Protein AF-A0AAV4FS78-F1 (afdb_monomer)

Sequence (174 aa):
MNAQLSDQEVRGSSLVLASRRLVLDKGYLHTHISPPHSGVKRARLYRLTLHELQASQISCDLEKRGKSTPRRPSTVGVTAIRRRRKRVRRRKRRRRRKRRRRKKVVVVVVVVVVVVVLVRVVVVVVVVVIVVVAVRVVVVVIVVVVVVVVVVVVVVVVEVIVSNSLKRKNNNLQ

Secondary structure (DSSP, 8-state):
------SSSSSSSSSTTGGGSSSSSS------------TTSGGGTHHHHHHHHHHHHTGGGSSS----------TTHHHHHHHHHHHHHHHHHHHHHHHHHHHHHHHHHHHHHHHHHHHHHHHHHHHHHHHHHHHHHHHHHHHHHHHHHHHHHHHHHHHHHHHHHHHHHHHT--

pLDDT: mean 74.59, std 20.59, range [43.28, 98.38]

Mean predicted aligned error: 17.69 Å

Organism: NCBI:txid1093978

Radius of gyration: 45.25 Å; Cα contacts (8 Å, |Δi|>4): 0; chains: 1; bounding box: 95×51×133 Å

Solvent-accessible surface area (backbone atoms only — not comparable to full-atom values): 10953 Å² total; per-residue (Å²): 143,89,90,86,83,84,82,77,76,78,78,72,73,70,64,71,69,65,73,75,74,78,85,81,84,86,78,95,68,89,73,92,75,83,90,84,82,80,87,72,69,70,74,59,64,64,56,56,62,53,53,57,59,53,59,60,62,59,68,76,67,67,83,77,71,72,93,69,79,84,74,76,79,64,82,74,55,62,62,58,55,55,53,52,54,53,53,52,52,52,52,52,53,54,54,54,55,56,54,55,54,53,51,52,51,51,52,52,51,52,52,51,52,50,51,54,51,50,52,52,52,50,52,52,51,52,52,52,51,52,51,53,52,51,52,54,51,52,53,52,51,53,51,51,51,51,52,52,52,52,51,52,51,49,52,53,51,52,50,53,52,52,55,53,52,53,53,55,58,59,65,75,76,112

Structure (mmCIF, N/CA/C/O backbone):
data_AF-A0AAV4FS78-F1
#
_entry.id   AF-A0AAV4FS78-F1
#
loop_
_atom_site.group_PDB
_atom_site.id
_atom_site.type_symbol
_atom_site.label_atom_id
_atom_site.label_alt_id
_atom_site.label_comp_id
_atom_site.label_asym_id
_atom_site.label_entity_id
_atom_site.label_seq_id
_atom_site.pdbx_PDB_ins_code
_atom_site.Cartn_x
_atom_site.Cartn_y
_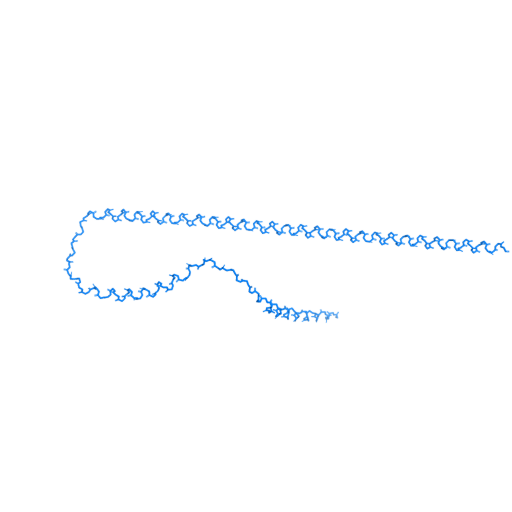atom_site.Cartn_z
_atom_site.occupancy
_atom_site.B_iso_or_equiv
_atom_site.auth_seq_id
_atom_site.auth_comp_id
_atom_site.auth_asym_id
_atom_site.auth_atom_id
_atom_site.pdbx_PDB_model_num
ATOM 1 N N . MET A 1 1 ? -28.156 23.975 -32.336 1.00 52.84 1 MET A N 1
ATOM 2 C CA . MET A 1 1 ? -27.508 22.693 -32.686 1.00 52.84 1 MET A CA 1
ATOM 3 C C . MET A 1 1 ? -26.461 22.368 -31.631 1.00 52.84 1 MET A C 1
ATOM 5 O O . MET A 1 1 ? -25.376 22.903 -31.746 1.00 52.84 1 MET A O 1
ATOM 9 N N . ASN A 1 2 ? -26.812 21.613 -30.581 1.00 50.06 2 ASN A N 1
ATOM 10 C CA . ASN A 1 2 ? -25.894 20.831 -29.726 1.00 50.06 2 ASN A CA 1
ATOM 11 C C . ASN A 1 2 ? -26.712 20.166 -28.607 1.00 50.06 2 ASN A C 1
ATOM 13 O O . ASN A 1 2 ? -26.801 20.668 -27.493 1.00 50.06 2 ASN A O 1
ATOM 17 N N . ALA A 1 3 ? -27.368 19.058 -28.945 1.00 52.50 3 ALA A N 1
ATOM 18 C CA . ALA A 1 3 ? -28.117 18.222 -28.011 1.00 52.50 3 ALA A CA 1
ATOM 19 C C . ALA A 1 3 ? -27.910 16.749 -28.396 1.00 52.50 3 ALA A C 1
ATOM 21 O O . ALA A 1 3 ? -28.820 16.121 -28.918 1.00 52.50 3 ALA A O 1
ATOM 22 N N . GLN A 1 4 ? -26.688 16.228 -28.233 1.00 55.91 4 GLN A N 1
ATOM 23 C CA . GLN A 1 4 ? -26.370 14.807 -28.453 1.00 55.91 4 GLN A CA 1
ATOM 24 C C . GLN A 1 4 ? -25.155 14.351 -27.628 1.00 55.91 4 GLN A C 1
ATOM 26 O O . GLN A 1 4 ? -24.099 14.086 -28.191 1.00 55.91 4 GLN A O 1
ATOM 31 N N . LEU A 1 5 ? -25.264 14.251 -26.298 1.00 55.44 5 LEU A N 1
ATOM 32 C CA . LEU A 1 5 ? -24.227 1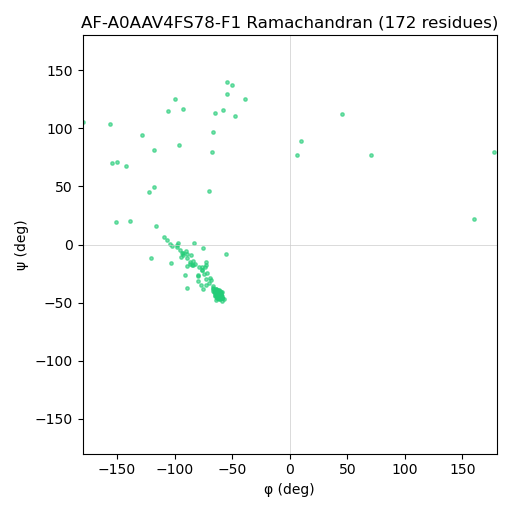3.560 -25.504 1.00 55.44 5 LEU A CA 1
ATOM 33 C C . LEU A 1 5 ? -24.732 12.902 -24.206 1.00 55.44 5 LEU A C 1
ATOM 35 O O . LEU A 1 5 ? -23.937 12.581 -23.330 1.00 55.44 5 LEU A O 1
ATOM 39 N N . SER A 1 6 ? -26.039 12.647 -24.088 1.00 57.25 6 SER A N 1
ATOM 40 C CA . SER A 1 6 ? -26.662 12.191 -22.832 1.00 57.25 6 SER A CA 1
ATOM 41 C C . SER A 1 6 ? -26.885 10.675 -22.706 1.00 57.25 6 SER A C 1
ATOM 43 O O . SER A 1 6 ? -27.395 10.243 -21.680 1.00 57.25 6 SER A O 1
ATOM 45 N N . ASP A 1 7 ? -26.530 9.856 -23.704 1.00 54.19 7 ASP A N 1
ATOM 46 C CA . ASP A 1 7 ? -27.016 8.461 -23.778 1.00 54.19 7 ASP A CA 1
ATOM 47 C C . ASP A 1 7 ? -25.974 7.359 -23.506 1.00 54.19 7 ASP A C 1
ATOM 49 O O . ASP A 1 7 ? -26.286 6.172 -23.620 1.00 54.19 7 ASP A O 1
ATOM 53 N N . GLN A 1 8 ? -24.744 7.691 -23.092 1.00 53.88 8 GLN A N 1
ATOM 54 C CA . GLN A 1 8 ? -23.725 6.661 -22.818 1.00 53.88 8 GLN A CA 1
ATOM 55 C C . GLN A 1 8 ? -23.630 6.185 -21.358 1.00 53.88 8 GLN A C 1
ATOM 57 O O . GLN A 1 8 ? -22.949 5.195 -21.092 1.00 53.88 8 GLN A O 1
ATOM 62 N N . GLU A 1 9 ? -24.338 6.801 -20.407 1.00 54.41 9 GLU A N 1
ATOM 63 C CA . GLU A 1 9 ? -24.130 6.515 -18.975 1.00 54.41 9 GLU A CA 1
ATOM 64 C C . GLU A 1 9 ? -24.997 5.368 -18.410 1.00 54.41 9 GLU A C 1
ATOM 66 O O . GLU A 1 9 ? -24.775 4.898 -17.296 1.00 54.41 9 GLU A O 1
ATOM 71 N N . VAL A 1 10 ? -25.959 4.836 -19.173 1.00 56.03 10 VAL A N 1
ATOM 72 C CA . VAL A 1 10 ? -26.963 3.897 -18.622 1.00 56.03 10 VAL A CA 1
ATOM 73 C C . VAL A 1 10 ? -26.577 2.412 -18.766 1.00 56.03 10 VAL A C 1
ATOM 75 O O . VAL A 1 10 ? -27.199 1.544 -18.155 1.00 56.03 10 VAL A O 1
ATOM 78 N N . ARG A 1 11 ? -25.509 2.065 -19.501 1.00 54.78 11 ARG A N 1
ATOM 79 C CA . ARG A 1 11 ? -25.117 0.650 -19.714 1.00 54.78 11 ARG A CA 1
ATOM 80 C C . ARG A 1 11 ? -24.054 0.098 -18.751 1.00 54.78 11 ARG A C 1
ATOM 82 O O . ARG A 1 11 ? -23.797 -1.102 -18.780 1.00 54.78 11 ARG A O 1
ATOM 89 N N . GLY A 1 12 ? -23.481 0.913 -17.8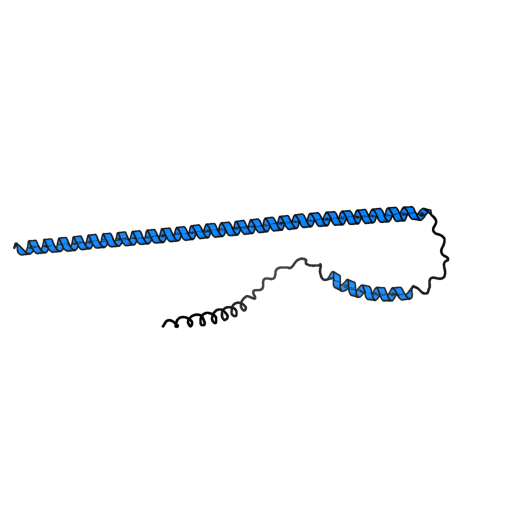61 1.00 51.44 12 GLY A N 1
ATOM 90 C CA . GLY A 1 12 ? -22.441 0.469 -16.913 1.00 51.44 12 GLY A CA 1
ATOM 91 C C . GLY A 1 12 ? -22.950 -0.170 -15.611 1.00 51.44 12 GLY A C 1
ATOM 92 O O . GLY A 1 12 ? -22.202 -0.867 -14.928 1.00 51.44 12 GLY A O 1
ATOM 93 N N . SER A 1 13 ? -24.224 0.028 -15.260 1.00 55.19 13 SER A N 1
ATOM 94 C CA . SER A 1 13 ? -24.732 -0.280 -13.910 1.00 55.19 13 SER A CA 1
ATOM 95 C C . SER A 1 13 ? -25.325 -1.687 -13.742 1.00 55.19 13 SER A C 1
ATOM 97 O O . SER A 1 13 ? -25.626 -2.090 -12.619 1.00 55.19 13 SER A O 1
ATOM 99 N N . SER A 1 14 ? -25.479 -2.471 -14.815 1.00 52.78 14 SER A N 1
ATOM 100 C CA . SER A 1 14 ? -26.078 -3.817 -14.743 1.00 52.78 14 SER A CA 1
ATOM 101 C C . SER A 1 14 ? -25.069 -4.940 -14.471 1.00 52.78 14 SER A C 1
ATOM 103 O O . SER A 1 14 ? -25.459 -6.004 -13.993 1.00 52.78 14 SER A O 1
ATOM 105 N N . LEU A 1 15 ? -23.767 -4.714 -14.688 1.00 52.88 15 LEU A N 1
ATOM 106 C CA . LEU A 1 15 ? -22.739 -5.751 -14.505 1.00 52.88 15 LEU A CA 1
ATOM 107 C C . LEU A 1 15 ? -22.200 -5.867 -13.069 1.00 52.88 15 LEU A C 1
ATOM 109 O O . LEU A 1 15 ? -21.620 -6.890 -12.714 1.00 52.88 15 LEU A O 1
ATOM 113 N N . VAL A 1 16 ? -22.440 -4.884 -12.196 1.00 54.22 16 VAL A N 1
ATOM 114 C CA . VAL A 1 16 ? -21.923 -4.919 -10.810 1.00 54.22 16 VAL A CA 1
ATOM 115 C C . VAL A 1 16 ? -22.808 -5.752 -9.867 1.00 54.22 16 VAL A C 1
ATOM 117 O O . VAL A 1 16 ? -22.351 -6.197 -8.812 1.00 54.22 16 VAL A O 1
ATOM 120 N N . LEU A 1 17 ? -24.056 -6.048 -10.249 1.00 52.84 17 LEU A N 1
ATOM 121 C CA . LEU A 1 17 ? -24.960 -6.872 -9.434 1.00 52.84 17 LEU A CA 1
ATOM 122 C C . LEU A 1 17 ? -24.822 -8.384 -9.680 1.00 52.84 17 LEU A C 1
ATOM 124 O O . LEU A 1 17 ? -25.219 -9.169 -8.818 1.00 52.84 17 LEU A O 1
ATOM 128 N N . ALA A 1 18 ? -24.200 -8.814 -10.783 1.00 53.19 18 ALA A N 1
ATOM 129 C CA . ALA A 1 18 ? -24.004 -10.239 -11.072 1.00 53.19 18 ALA A CA 1
ATOM 130 C C . ALA A 1 18 ? -22.822 -10.865 -10.299 1.00 53.19 18 ALA A C 1
ATOM 132 O O . ALA A 1 18 ? -22.857 -12.049 -9.967 1.00 53.19 18 ALA A O 1
ATOM 133 N N . SER A 1 19 ? -21.815 -10.077 -9.906 1.00 51.06 19 SER A N 1
ATOM 134 C CA . SER A 1 19 ? -20.600 -10.597 -9.249 1.00 51.06 19 SER A CA 1
ATOM 135 C C . SER A 1 19 ? -20.716 -10.825 -7.735 1.00 51.06 19 SER A C 1
ATOM 137 O O . SER A 1 19 ? -19.753 -11.256 -7.105 1.00 51.06 19 SER A O 1
ATOM 139 N N . ARG A 1 20 ? -21.879 -10.577 -7.114 1.00 52.47 20 ARG A N 1
ATOM 140 C CA . ARG A 1 20 ? -22.093 -10.825 -5.670 1.00 52.47 20 ARG A CA 1
ATOM 141 C C . ARG A 1 20 ? -22.762 -12.160 -5.332 1.00 52.47 20 ARG A C 1
ATOM 143 O O . ARG A 1 20 ? -22.964 -12.435 -4.153 1.00 52.47 20 ARG A O 1
ATOM 150 N N . ARG A 1 21 ? -23.084 -13.007 -6.318 1.00 50.25 21 ARG A N 1
ATOM 151 C CA . ARG A 1 21 ? -23.770 -14.294 -6.079 1.00 50.25 21 ARG A CA 1
ATOM 152 C C . ARG A 1 21 ? -22.902 -15.554 -6.159 1.00 50.25 21 ARG A C 1
ATOM 154 O O . ARG A 1 21 ? -23.430 -16.628 -5.912 1.00 50.25 21 ARG A O 1
ATOM 161 N N . LEU A 1 22 ? -21.596 -15.449 -6.420 1.00 51.34 22 LEU A N 1
ATOM 162 C CA . LEU A 1 22 ? -20.720 -16.626 -6.586 1.00 51.34 22 LEU A CA 1
ATOM 163 C C . LEU A 1 22 ? -19.603 -16.773 -5.537 1.00 51.34 22 LEU A C 1
ATOM 165 O O . LEU A 1 22 ? -18.686 -17.562 -5.730 1.00 51.34 22 LEU A O 1
ATOM 169 N N . VAL A 1 23 ? -19.680 -16.072 -4.400 1.00 53.44 23 VAL A N 1
ATOM 170 C CA . VAL A 1 23 ? -18.719 -16.242 -3.285 1.00 53.44 23 VAL A CA 1
ATOM 171 C C . VAL A 1 23 ? -19.441 -16.635 -1.996 1.00 53.44 23 VAL A C 1
ATOM 173 O O . VAL A 1 23 ? -19.214 -16.073 -0.929 1.00 53.44 23 VAL A O 1
ATOM 176 N N . LEU A 1 24 ? -20.374 -17.580 -2.098 1.00 53.59 24 LEU A N 1
ATOM 177 C CA . LEU A 1 24 ? -21.072 -18.127 -0.932 1.00 53.59 24 LEU A CA 1
ATOM 178 C C . LEU A 1 24 ? -21.256 -19.642 -0.995 1.00 53.59 24 LEU A C 1
ATOM 180 O O . LEU A 1 24 ? -22.094 -20.176 -0.281 1.00 53.59 24 LEU A O 1
ATOM 184 N N . ASP A 1 25 ? -20.454 -20.335 -1.807 1.00 51.06 25 ASP A N 1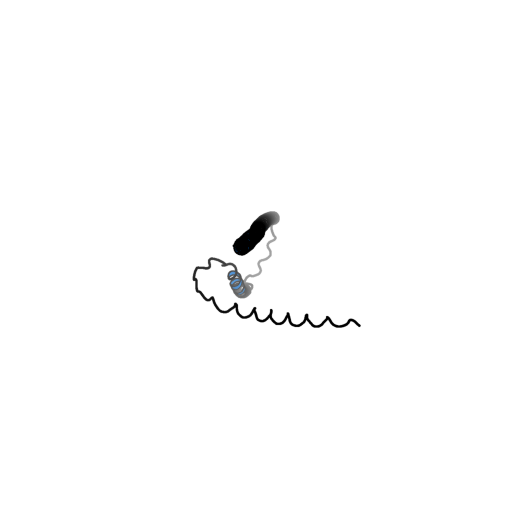
ATOM 185 C CA . ASP A 1 25 ? -20.550 -21.789 -1.894 1.00 51.06 25 ASP A CA 1
ATOM 186 C C . ASP A 1 25 ? -19.199 -22.433 -2.224 1.00 51.06 25 ASP A C 1
ATOM 188 O O . ASP A 1 25 ? -18.929 -22.846 -3.348 1.00 51.06 25 ASP A O 1
ATOM 192 N N . LYS A 1 26 ? -18.284 -22.410 -1.248 1.00 5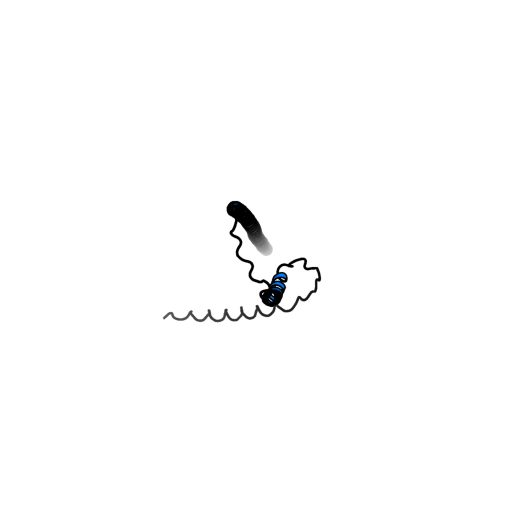2.25 26 LYS A N 1
ATOM 193 C CA . LYS A 1 26 ? -17.159 -23.354 -1.105 1.00 52.25 26 LYS A CA 1
ATOM 194 C C . LYS A 1 26 ? -16.358 -22.983 0.133 1.00 52.25 26 LYS A C 1
ATOM 196 O O . LYS A 1 26 ? -15.621 -22.003 0.141 1.00 52.25 26 LYS A O 1
ATOM 201 N N . GLY A 1 27 ? -16.509 -23.774 1.188 1.00 49.81 27 GLY A N 1
ATOM 202 C CA . GLY A 1 27 ? -15.677 -23.606 2.375 1.00 49.81 27 GLY A CA 1
ATOM 203 C C . GLY A 1 27 ? -16.203 -24.214 3.665 1.00 49.81 27 GLY A C 1
ATOM 204 O O . GLY A 1 27 ? -15.774 -23.789 4.731 1.00 49.81 27 GLY A O 1
ATOM 205 N N . TYR A 1 28 ? -17.096 -25.205 3.600 1.00 53.62 28 TYR A N 1
ATOM 206 C CA . TYR A 1 28 ? -17.284 -26.159 4.693 1.00 53.62 28 TYR A CA 1
ATOM 207 C C . TYR A 1 28 ? -16.013 -27.018 4.816 1.00 53.62 28 TYR A C 1
ATOM 209 O O . TYR A 1 28 ? -15.947 -28.142 4.335 1.00 53.62 28 TYR A O 1
ATOM 217 N N . LEU A 1 29 ? -14.981 -26.470 5.457 1.00 49.56 29 LEU A N 1
ATOM 218 C CA . LEU A 1 29 ? -13.891 -27.244 6.044 1.00 49.56 29 LEU A CA 1
ATOM 219 C C . LEU A 1 29 ? -13.883 -26.990 7.547 1.00 49.56 29 LEU A C 1
ATOM 221 O O . LEU A 1 29 ? -13.191 -26.135 8.092 1.00 49.56 29 LEU A O 1
ATOM 225 N N . HIS A 1 30 ? -14.777 -27.736 8.186 1.00 52.12 30 HIS A N 1
ATOM 226 C CA . HIS A 1 30 ? -14.508 -28.557 9.358 1.00 52.12 30 HIS A CA 1
ATOM 227 C C . HIS A 1 30 ? -13.122 -28.343 10.001 1.00 52.12 30 HIS A C 1
ATOM 229 O O . HIS A 1 30 ? -12.163 -29.053 9.718 1.00 52.12 30 HIS A O 1
ATOM 235 N N . THR A 1 31 ? -13.040 -27.404 10.941 1.00 52.03 31 THR A N 1
ATOM 236 C CA . THR A 1 31 ? -12.075 -27.475 12.042 1.00 52.03 31 THR A CA 1
ATOM 237 C C . THR A 1 31 ? -12.831 -27.292 13.350 1.00 52.03 31 THR A C 1
ATOM 239 O O . THR A 1 31 ? -13.136 -26.199 13.819 1.00 52.03 31 THR A O 1
ATOM 242 N N . HIS A 1 32 ? -13.187 -28.444 13.912 1.00 54.78 32 HIS A N 1
ATOM 243 C CA . HIS A 1 32 ? -13.376 -28.657 15.336 1.00 54.78 32 HIS A CA 1
ATOM 244 C C . HIS A 1 32 ? -12.181 -28.059 16.091 1.00 54.78 32 HIS A C 1
ATOM 246 O O . HIS A 1 32 ? -11.105 -28.627 15.995 1.00 54.78 32 HIS A O 1
ATOM 252 N N . ILE A 1 33 ? -12.366 -26.964 16.836 1.00 50.41 33 ILE A N 1
ATOM 253 C CA . ILE A 1 33 ? -11.701 -26.676 18.122 1.00 50.41 33 ILE A CA 1
ATOM 254 C C . ILE A 1 33 ? -12.603 -25.692 18.900 1.00 50.41 33 ILE A C 1
ATOM 256 O O . ILE A 1 33 ? -12.678 -24.502 18.613 1.00 50.41 33 ILE A O 1
ATOM 260 N N . SER A 1 34 ? -13.308 -26.250 19.885 1.00 43.28 34 SER A N 1
ATOM 261 C CA . SER A 1 34 ? -13.642 -25.685 21.203 1.00 43.28 34 SER A CA 1
ATOM 262 C C . SER A 1 34 ? -14.150 -24.235 21.329 1.00 43.28 34 SER A C 1
ATOM 264 O O . SER A 1 34 ? -13.363 -23.290 21.287 1.00 43.28 34 SER A O 1
ATOM 266 N N . PRO A 1 35 ? -15.425 -24.034 21.719 1.00 54.38 35 PRO A N 1
ATOM 267 C CA . PRO A 1 35 ? -15.872 -22.797 22.346 1.00 54.38 35 PRO A CA 1
ATOM 268 C C . PRO A 1 35 ? -15.795 -22.900 23.882 1.00 54.38 35 PRO A C 1
ATOM 270 O O . PRO A 1 35 ? -16.564 -23.660 24.473 1.00 54.38 35 PRO A O 1
ATOM 273 N N . PRO A 1 36 ? -14.976 -22.096 24.586 1.00 50.50 36 PRO A N 1
ATOM 274 C CA . PRO A 1 36 ? -15.157 -21.921 26.013 1.00 50.50 36 PRO A CA 1
ATOM 275 C C . PRO A 1 36 ? -15.905 -20.613 26.314 1.00 50.50 36 PRO A C 1
ATOM 277 O O . PRO A 1 36 ? -15.501 -19.507 25.966 1.00 50.50 36 PRO A O 1
ATOM 280 N N . HIS A 1 37 ? -17.002 -20.779 27.051 1.00 50.19 37 HIS A N 1
ATOM 281 C CA . HIS A 1 37 ? -17.558 -19.809 27.997 1.00 50.19 37 HIS A CA 1
ATOM 282 C C . HIS A 1 37 ? -18.216 -18.528 27.455 1.00 50.19 37 HIS A C 1
ATOM 284 O O . HIS A 1 37 ? -17.763 -17.410 27.684 1.00 50.19 37 HIS A O 1
ATOM 290 N N . SER A 1 38 ? -19.449 -18.667 26.960 1.00 47.94 38 SER A N 1
ATOM 291 C CA . SER A 1 38 ? -20.462 -17.601 27.073 1.00 47.94 38 SER A CA 1
ATOM 292 C C . SER A 1 38 ? -21.683 -18.056 27.890 1.00 47.94 38 SER A C 1
ATOM 294 O O . SER A 1 38 ? -22.845 -17.865 27.534 1.00 47.94 38 SER A O 1
ATOM 296 N N . GLY A 1 39 ? -21.411 -18.630 29.067 1.00 53.31 39 GLY A N 1
ATOM 297 C CA . GLY A 1 39 ? -22.396 -19.058 30.070 1.00 53.31 39 GLY A CA 1
ATOM 298 C C . GLY A 1 39 ? -23.116 -17.916 30.800 1.00 53.31 39 GLY A C 1
ATOM 299 O O . GLY A 1 39 ? -23.231 -17.942 32.019 1.00 53.31 39 GLY A O 1
ATOM 300 N N . VAL A 1 40 ? -23.593 -16.888 30.090 1.00 54.28 40 VAL A N 1
ATOM 301 C CA . VAL A 1 40 ? -24.271 -15.733 30.722 1.00 54.28 40 VAL A CA 1
ATOM 302 C C . VAL A 1 40 ? -25.707 -15.534 30.229 1.00 54.28 40 VAL A C 1
ATOM 304 O O . VAL A 1 40 ? -26.474 -14.810 30.861 1.00 54.28 40 VAL A O 1
ATOM 307 N N . LYS A 1 41 ? -26.136 -16.207 29.153 1.00 50.28 41 LYS A N 1
ATOM 308 C CA . LYS A 1 41 ? -27.483 -15.983 28.592 1.00 50.28 41 LYS A CA 1
ATOM 309 C C . LYS A 1 41 ? -28.525 -17.061 28.919 1.00 50.28 41 LYS A C 1
ATOM 311 O O . LYS A 1 41 ? -29.709 -16.757 28.849 1.00 50.28 41 LYS A O 1
ATOM 316 N N . ARG A 1 42 ? -28.134 -18.254 29.391 1.00 49.69 42 ARG A N 1
ATOM 317 C CA . ARG A 1 42 ? -29.098 -19.308 29.790 1.00 49.69 42 ARG A CA 1
ATOM 318 C C . ARG A 1 42 ? -29.642 -19.181 31.223 1.00 49.69 42 ARG A C 1
ATOM 320 O O . ARG A 1 42 ? -30.719 -19.686 31.507 1.00 49.69 42 ARG A O 1
ATOM 327 N N . ALA A 1 43 ? -28.999 -18.408 32.101 1.00 52.84 43 ALA A N 1
ATOM 328 C CA . ALA A 1 43 ? -29.474 -18.197 33.478 1.00 52.84 43 ALA A CA 1
ATOM 329 C C . ALA A 1 43 ? -30.684 -17.242 33.612 1.00 52.84 43 ALA A C 1
ATOM 331 O O . ALA A 1 43 ? -31.178 -17.033 34.719 1.00 52.84 43 ALA A O 1
ATOM 332 N N . ARG A 1 44 ? -31.169 -16.631 32.520 1.00 52.59 44 ARG A N 1
ATOM 333 C CA . ARG A 1 44 ? -32.381 -15.790 32.565 1.00 52.59 44 ARG A CA 1
ATOM 334 C C . ARG A 1 44 ? -33.672 -16.549 32.286 1.00 52.59 44 ARG A C 1
ATOM 336 O O . ARG A 1 44 ? -34.699 -16.123 32.799 1.00 52.59 44 ARG A O 1
ATOM 343 N N . LEU A 1 45 ? -33.623 -17.657 31.549 1.00 51.81 45 LEU A N 1
ATOM 344 C CA . LEU A 1 45 ? -34.839 -18.392 31.189 1.00 51.81 45 LEU A CA 1
ATOM 345 C C . LEU A 1 45 ? -35.350 -19.289 32.326 1.00 51.81 45 LEU A C 1
ATOM 347 O O . LEU A 1 45 ? -36.551 -19.344 32.538 1.00 51.81 45 LEU A O 1
ATOM 351 N N . TYR A 1 46 ? -34.473 -19.835 33.174 1.00 50.59 46 TYR A N 1
ATOM 352 C CA . TYR A 1 46 ? -34.903 -20.554 34.389 1.00 50.59 46 TYR A CA 1
ATOM 353 C C . TYR A 1 46 ? -35.433 -19.642 35.507 1.00 50.59 46 TYR A C 1
ATOM 355 O O . TYR A 1 46 ? -36.052 -20.106 36.460 1.00 50.59 46 TYR A O 1
ATOM 363 N N . ARG A 1 47 ? -35.188 -18.326 35.427 1.00 51.34 47 ARG A N 1
ATOM 364 C CA . ARG A 1 47 ? -35.620 -17.381 36.467 1.00 51.34 47 ARG A CA 1
ATOM 365 C C . ARG A 1 47 ? -37.064 -16.910 36.296 1.00 51.34 47 ARG A C 1
ATOM 367 O O . ARG A 1 47 ? -37.597 -16.306 37.220 1.00 51.34 47 ARG A O 1
ATOM 374 N N . LEU A 1 48 ? -37.662 -17.153 35.131 1.00 53.12 48 LEU A N 1
ATOM 375 C CA . LEU A 1 48 ? -39.061 -16.823 34.869 1.00 53.12 48 LEU A CA 1
ATOM 376 C C . LEU A 1 48 ? -39.982 -17.986 35.264 1.00 53.12 48 LEU A C 1
ATOM 378 O O . LEU A 1 48 ? -40.993 -17.742 35.907 1.00 53.12 48 LEU A O 1
ATOM 382 N N . THR A 1 49 ? -39.573 -19.239 35.044 1.00 55.47 49 THR A N 1
ATOM 383 C CA . THR A 1 49 ? -40.367 -20.425 35.420 1.00 55.47 49 THR A CA 1
ATOM 384 C C . THR A 1 49 ? -40.404 -20.706 36.928 1.00 55.47 49 THR A C 1
ATOM 386 O O . THR A 1 49 ? -41.412 -21.182 37.438 1.00 55.47 49 THR A O 1
ATOM 389 N N . LEU A 1 50 ? -39.366 -20.341 37.691 1.00 53.22 50 LEU A N 1
ATOM 390 C CA . LEU A 1 50 ? -39.397 -20.458 39.161 1.00 53.22 50 LEU A CA 1
ATOM 391 C C . LEU A 1 50 ? -40.239 -19.373 39.854 1.00 53.22 50 LEU A C 1
ATOM 393 O O . LEU A 1 50 ? -40.669 -19.567 40.990 1.00 53.22 50 LEU A O 1
ATOM 397 N N . HIS A 1 51 ? -40.470 -18.232 39.197 1.00 49.25 51 HIS A N 1
ATOM 398 C CA . HIS A 1 51 ? -41.224 -17.130 39.798 1.00 49.25 51 HIS A CA 1
ATOM 399 C C . HIS A 1 51 ? -42.741 -17.356 39.747 1.00 49.25 51 HIS A C 1
ATOM 401 O O . HIS A 1 51 ? -43.435 -16.876 40.640 1.00 49.25 51 HIS A O 1
ATOM 407 N N . GLU A 1 52 ? -43.246 -18.118 38.771 1.00 54.62 52 GLU A N 1
ATOM 408 C CA . GLU A 1 52 ? -44.659 -18.522 38.744 1.00 54.62 52 GLU A CA 1
ATOM 409 C C . GLU A 1 52 ? -44.968 -19.636 39.750 1.00 54.62 52 GLU A C 1
ATOM 411 O O . GLU A 1 52 ? -45.977 -19.564 40.449 1.00 54.62 52 GLU A O 1
ATOM 416 N N . LEU A 1 53 ? -44.062 -20.602 39.942 1.00 52.53 53 LEU A N 1
ATOM 417 C CA . LEU A 1 53 ? -44.268 -21.659 40.941 1.00 52.53 53 LEU A CA 1
ATOM 418 C C . LEU A 1 53 ? -44.174 -21.138 42.388 1.00 52.53 53 LEU A C 1
ATOM 420 O O . LEU A 1 53 ? -44.924 -21.590 43.252 1.00 52.53 53 LEU A O 1
ATOM 424 N N . GLN A 1 54 ? -43.328 -20.137 42.668 1.00 53.78 54 GLN A N 1
ATOM 425 C CA . GLN A 1 54 ? -43.299 -19.497 43.993 1.00 53.78 54 GLN A CA 1
ATOM 426 C C . GLN A 1 54 ? -44.481 -18.553 44.251 1.00 53.78 54 GLN A C 1
ATOM 428 O O . GLN A 1 54 ? -44.837 -18.357 45.411 1.00 53.78 54 GLN A O 1
ATOM 433 N N . ALA A 1 55 ? -45.114 -17.986 43.220 1.00 54.34 55 ALA A N 1
ATOM 434 C CA . ALA A 1 55 ? -46.323 -17.182 43.406 1.00 54.34 55 ALA A CA 1
ATOM 435 C C . ALA A 1 55 ? -47.526 -18.045 43.833 1.00 54.34 55 ALA A C 1
ATOM 437 O O . ALA A 1 55 ? -48.384 -17.572 44.576 1.00 54.34 55 ALA A O 1
ATOM 438 N N . SER A 1 56 ? -47.548 -19.322 43.436 1.00 53.75 56 SER A N 1
ATOM 439 C CA . SER A 1 56 ? -48.616 -20.257 43.802 1.00 53.75 56 SER A CA 1
ATOM 440 C C . SER A 1 56 ? -48.501 -20.778 45.247 1.00 53.75 56 SER A C 1
ATOM 442 O O . SER A 1 56 ? -49.512 -20.882 45.933 1.00 53.75 56 SER A O 1
ATOM 444 N N . GLN A 1 57 ? -47.291 -20.993 45.784 1.00 53.34 57 GLN A N 1
ATOM 445 C CA . GLN A 1 57 ? -47.129 -21.460 47.176 1.00 53.34 57 GLN A CA 1
ATOM 446 C C . GLN A 1 57 ? -47.351 -20.380 48.250 1.00 53.34 57 GLN A C 1
ATOM 448 O O . GLN A 1 57 ? -47.615 -20.717 49.401 1.00 53.34 57 GLN A O 1
ATOM 453 N N . ILE A 1 58 ? -47.276 -19.089 47.910 1.00 53.22 58 ILE A N 1
ATOM 454 C CA . ILE A 1 58 ? -47.443 -18.006 48.898 1.00 53.22 58 ILE A CA 1
ATOM 455 C C . ILE A 1 58 ? -48.926 -17.756 49.238 1.00 53.22 58 ILE A C 1
ATOM 457 O O . ILE A 1 58 ? -49.217 -17.225 50.309 1.00 53.22 58 ILE A O 1
ATOM 461 N N . SER A 1 59 ? -49.871 -18.188 48.394 1.00 53.97 59 SER A N 1
ATOM 462 C CA . SER A 1 59 ? -51.305 -18.039 48.698 1.00 53.97 59 SER A CA 1
ATOM 463 C C . SER A 1 59 ? -51.825 -19.042 49.733 1.00 53.97 59 SER A C 1
ATOM 465 O O . SER A 1 59 ? -52.802 -18.740 50.407 1.00 53.97 59 SER A O 1
ATOM 467 N N . CYS A 1 60 ? -51.167 -20.188 49.935 1.00 50.69 60 CYS A N 1
ATOM 468 C CA . CYS A 1 60 ? -51.672 -21.222 50.850 1.00 50.69 60 CYS A CA 1
ATOM 469 C C . CYS A 1 60 ? -51.261 -21.028 52.322 1.00 50.69 60 CYS A C 1
ATOM 471 O O . CYS A 1 60 ? -51.779 -21.724 53.190 1.00 50.69 60 CYS A O 1
ATOM 473 N N . ASP A 1 61 ? -50.359 -20.090 52.626 1.00 48.25 61 ASP A N 1
ATOM 474 C CA . ASP A 1 61 ? -49.815 -19.903 53.986 1.00 48.25 61 ASP A CA 1
ATOM 475 C C . ASP A 1 61 ? -50.351 -18.642 54.700 1.00 48.25 61 ASP A C 1
ATOM 477 O O . ASP A 1 61 ? -49.950 -18.314 55.820 1.00 48.25 61 ASP A O 1
ATOM 481 N N . LEU A 1 62 ? -51.283 -17.919 54.065 1.00 53.44 62 LEU A N 1
ATOM 482 C CA . LEU A 1 62 ? -51.881 -16.692 54.608 1.00 53.44 62 LEU A CA 1
ATOM 483 C C . LEU A 1 62 ? -53.127 -16.929 55.474 1.00 53.44 62 LEU A C 1
ATOM 485 O O . LEU A 1 62 ? -53.525 -16.020 56.199 1.00 53.44 62 LEU A O 1
ATOM 489 N N . GLU A 1 63 ? -53.699 -18.136 55.485 1.00 56.25 63 GLU A N 1
ATOM 490 C CA . GLU A 1 63 ? -54.961 -18.397 56.196 1.00 56.25 63 GLU A CA 1
ATOM 491 C C . GLU A 1 63 ? -54.785 -18.945 57.627 1.00 56.25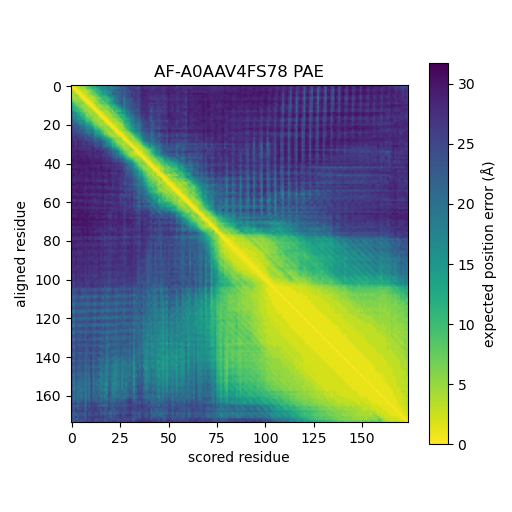 63 GLU A C 1
ATOM 493 O O . GLU A 1 63 ? -55.726 -18.946 58.415 1.00 56.25 63 GLU A O 1
ATOM 498 N N . LYS A 1 64 ? -53.567 -19.342 58.033 1.00 52.28 64 LYS A N 1
ATOM 499 C CA . LYS A 1 64 ? -53.310 -19.912 59.377 1.00 52.28 64 LYS A CA 1
ATOM 500 C C . LYS A 1 64 ? -52.673 -18.970 60.401 1.00 52.28 64 LYS A C 1
ATOM 502 O O . LYS A 1 64 ? -52.483 -19.365 61.551 1.00 52.28 64 LYS A O 1
ATOM 507 N N . ARG A 1 65 ? -52.360 -17.716 60.060 1.00 48.28 65 ARG A N 1
ATOM 508 C CA . ARG A 1 65 ? -51.793 -16.763 61.034 1.00 48.28 65 ARG A CA 1
ATOM 509 C C . ARG A 1 65 ? -52.863 -15.868 61.637 1.00 48.28 65 ARG A C 1
ATOM 511 O O . ARG A 1 65 ? -53.092 -14.739 61.217 1.00 48.28 65 ARG A O 1
ATOM 518 N N . GLY A 1 66 ? -53.472 -16.407 62.688 1.00 49.91 66 GLY A N 1
ATOM 519 C CA . GLY A 1 66 ? -54.356 -15.692 63.587 1.00 49.91 66 GLY A CA 1
ATOM 520 C C . GLY A 1 66 ? -53.759 -14.383 64.111 1.00 49.91 66 GLY A C 1
ATOM 521 O O . GLY A 1 66 ? -52.587 -14.296 64.488 1.00 49.91 66 GLY A O 1
ATOM 522 N N . LYS A 1 67 ? -54.633 -13.371 64.116 1.00 57.09 67 LYS A N 1
ATOM 523 C CA . LYS A 1 67 ? -54.821 -12.324 65.133 1.00 57.09 67 LYS A CA 1
ATOM 524 C C . LYS A 1 67 ? -53.770 -12.340 66.254 1.00 57.09 67 LYS A C 1
ATOM 526 O O . LYS A 1 67 ? -54.037 -12.763 67.372 1.00 57.09 67 LYS A O 1
ATOM 531 N N . SER A 1 68 ? -52.579 -11.831 65.962 1.00 50.09 68 SER A N 1
ATOM 532 C CA . SER A 1 68 ? -51.633 -11.387 66.985 1.00 50.09 68 SER A CA 1
ATOM 533 C C . SER A 1 68 ? -51.651 -9.868 66.972 1.00 50.09 68 SER A C 1
ATOM 535 O O . SER A 1 68 ? -51.352 -9.217 65.972 1.00 50.09 68 SER A O 1
ATOM 537 N N . THR A 1 69 ? -52.118 -9.313 68.081 1.00 57.50 69 THR A N 1
ATOM 538 C CA . THR A 1 69 ? -52.259 -7.882 68.308 1.00 57.50 69 THR A CA 1
ATOM 539 C C . THR A 1 69 ? -50.925 -7.164 68.064 1.00 57.50 69 THR A C 1
ATOM 541 O O . THR A 1 69 ? -49.862 -7.683 68.426 1.00 57.50 69 THR A O 1
ATOM 544 N N . PRO A 1 70 ? -50.935 -5.972 67.441 1.00 54.97 70 PRO A N 1
ATOM 545 C CA . PRO A 1 70 ? -49.721 -5.218 67.175 1.00 54.97 70 PRO A CA 1
ATOM 546 C C . PRO A 1 70 ? -49.118 -4.753 68.503 1.00 54.97 70 PRO A C 1
ATOM 548 O O . PRO A 1 70 ? -49.508 -3.733 69.072 1.00 54.97 70 PRO A O 1
ATOM 551 N N . ARG A 1 71 ? -48.141 -5.509 69.015 1.00 50.25 71 ARG A N 1
ATOM 552 C CA . ARG A 1 71 ? -47.275 -5.044 70.098 1.00 50.25 71 ARG A CA 1
ATOM 553 C C . ARG A 1 71 ? -46.581 -3.768 69.625 1.00 50.25 71 ARG A C 1
ATOM 555 O O . ARG A 1 71 ? -45.816 -3.788 68.660 1.00 50.25 71 ARG A O 1
ATOM 562 N N . ARG A 1 72 ? -46.889 -2.663 70.311 1.00 51.84 72 ARG A N 1
ATOM 563 C CA . ARG A 1 72 ? -46.270 -1.341 70.157 1.00 51.84 72 ARG A CA 1
ATOM 564 C C . ARG A 1 72 ? -44.757 -1.479 69.921 1.00 51.84 72 ARG A C 1
ATOM 566 O O . ARG A 1 72 ? -44.083 -2.108 70.740 1.00 51.84 72 ARG A O 1
ATOM 573 N N . PRO A 1 73 ? -44.207 -0.896 68.841 1.00 56.41 73 PRO A N 1
ATOM 574 C CA . PRO A 1 73 ? -42.774 -0.900 68.611 1.00 56.41 73 PRO A CA 1
ATOM 575 C C . PRO A 1 73 ? -42.108 -0.092 69.720 1.00 56.41 73 PRO A C 1
ATOM 577 O O . PRO A 1 73 ? -42.289 1.120 69.825 1.00 56.41 73 PRO A O 1
ATOM 580 N N . SER A 1 74 ? -41.334 -0.775 70.557 1.00 55.38 74 SER A N 1
ATOM 581 C CA . SER A 1 74 ? -40.439 -0.126 71.498 1.00 55.38 74 SER A CA 1
ATOM 582 C C . SER A 1 74 ? -39.519 0.827 70.729 1.00 55.38 74 SER A C 1
ATOM 584 O O . SER A 1 74 ? -38.895 0.483 69.717 1.00 55.38 74 SER A O 1
ATOM 586 N N . THR A 1 75 ? -39.449 2.062 71.214 1.00 59.88 75 THR A N 1
ATOM 587 C CA . THR A 1 75 ? -38.769 3.237 70.642 1.00 59.88 75 THR A CA 1
ATOM 588 C C . THR A 1 75 ? -37.271 3.017 70.358 1.00 59.88 75 THR A C 1
ATOM 590 O O . THR A 1 75 ? -36.628 3.809 69.671 1.00 59.88 75 THR A O 1
ATOM 593 N N . VAL A 1 76 ? -36.715 1.888 70.802 1.00 60.25 76 VAL A N 1
ATOM 594 C CA . VAL A 1 76 ? -35.324 1.458 70.616 1.00 60.25 76 VAL A CA 1
ATOM 595 C C . VAL A 1 76 ? -35.017 1.040 69.159 1.00 60.25 76 VAL A C 1
ATOM 597 O O . VAL A 1 76 ? -33.883 1.181 68.695 1.00 60.25 76 VAL A O 1
ATOM 600 N N . GLY A 1 77 ? -36.013 0.614 68.366 1.00 57.06 77 GLY A N 1
ATOM 601 C CA . GLY A 1 77 ? -35.806 0.104 66.995 1.00 57.06 77 GLY A CA 1
ATOM 602 C C . GLY A 1 77 ? -35.462 1.151 65.917 1.00 57.06 77 GLY A C 1
ATOM 603 O O . GLY A 1 77 ? -34.898 0.817 64.866 1.00 57.06 77 GLY A O 1
ATOM 604 N N . VAL A 1 78 ? -35.745 2.435 66.156 1.00 61.72 78 VAL A N 1
ATOM 605 C CA . VAL A 1 78 ? -35.613 3.503 65.141 1.00 61.72 78 VAL A CA 1
ATOM 606 C C . VAL A 1 78 ? -34.142 3.765 64.772 1.00 61.72 78 VAL A C 1
ATOM 608 O O . VAL A 1 78 ? -33.800 4.064 63.618 1.00 61.72 78 VAL A O 1
ATOM 611 N N . THR A 1 79 ? -33.224 3.564 65.720 1.00 70.06 79 THR A N 1
ATOM 612 C CA . THR A 1 79 ? -31.780 3.763 65.509 1.00 70.06 79 THR A CA 1
ATOM 613 C C . THR A 1 79 ? -31.155 2.659 64.642 1.00 70.06 79 THR A C 1
ATOM 615 O O . THR A 1 79 ? -30.298 2.939 63.789 1.00 70.06 79 THR A O 1
ATOM 618 N N . ALA A 1 80 ? -31.632 1.415 64.766 1.00 72.62 80 ALA A N 1
ATOM 619 C CA . ALA A 1 80 ? -31.169 0.273 63.978 1.00 72.62 80 ALA A CA 1
ATOM 620 C C . ALA A 1 80 ? -31.536 0.414 62.488 1.00 72.62 80 ALA A C 1
ATOM 622 O O . ALA A 1 80 ? -30.704 0.172 61.601 1.00 72.62 80 ALA A O 1
ATOM 623 N N . ILE A 1 81 ? -32.742 0.912 62.191 1.00 73.25 81 ILE A N 1
ATOM 624 C CA . ILE A 1 81 ? -33.216 1.149 60.817 1.00 73.25 81 ILE A CA 1
ATOM 625 C C . ILE A 1 81 ? -32.369 2.235 60.127 1.00 73.25 81 ILE A C 1
ATOM 627 O O . ILE A 1 81 ? -31.948 2.075 58.971 1.00 73.25 81 ILE A O 1
ATOM 631 N N . ARG A 1 82 ? -32.014 3.311 60.847 1.00 74.19 82 ARG A N 1
ATOM 632 C CA . ARG A 1 82 ? -31.157 4.394 60.325 1.00 74.19 82 ARG A CA 1
ATOM 633 C C . ARG A 1 82 ? -29.735 3.902 60.011 1.00 74.19 82 ARG A C 1
ATOM 635 O O . ARG A 1 82 ? -29.177 4.254 58.962 1.00 74.19 82 ARG A O 1
ATOM 642 N N . ARG A 1 83 ? -29.161 3.021 60.847 1.00 75.00 83 ARG A N 1
ATOM 643 C CA . ARG A 1 83 ? -27.858 2.364 60.590 1.00 75.00 83 ARG A CA 1
ATOM 644 C C . ARG A 1 83 ? -27.908 1.444 59.360 1.00 75.00 83 ARG A C 1
ATOM 646 O O . ARG A 1 83 ? -26.988 1.483 58.532 1.00 75.00 83 ARG A O 1
ATOM 653 N N . ARG A 1 84 ? -28.996 0.687 59.167 1.00 77.06 84 ARG A N 1
ATOM 654 C CA . ARG A 1 84 ? -29.186 -0.193 57.996 1.00 77.06 84 ARG A CA 1
ATOM 655 C C . ARG A 1 84 ? -29.266 0.609 56.687 1.00 77.06 84 ARG A C 1
ATOM 657 O O . ARG A 1 84 ? -28.543 0.292 55.737 1.00 77.06 84 ARG A O 1
ATOM 664 N N . ARG A 1 85 ? -30.013 1.724 56.653 1.00 78.75 85 ARG A N 1
ATOM 665 C CA . ARG A 1 85 ? -30.062 2.649 55.492 1.00 78.75 85 ARG A CA 1
ATOM 666 C C . ARG A 1 85 ? -28.685 3.237 55.139 1.00 78.75 85 ARG A C 1
ATOM 668 O O . ARG A 1 85 ? -28.329 3.294 53.955 1.00 78.75 85 ARG A O 1
ATOM 675 N N . LYS A 1 86 ? -27.864 3.617 56.132 1.00 80.69 86 LYS A N 1
ATOM 676 C CA . LYS A 1 86 ? -26.484 4.109 55.901 1.00 80.69 86 LYS A CA 1
ATOM 677 C C . LYS A 1 86 ? -25.589 3.043 55.245 1.00 80.69 86 LYS A C 1
ATOM 679 O O . LYS A 1 86 ? -24.863 3.367 54.298 1.00 80.69 86 LYS A O 1
ATOM 684 N N . ARG A 1 87 ? -25.664 1.772 55.671 1.00 81.56 87 ARG A N 1
ATOM 685 C CA . ARG A 1 87 ? -24.902 0.661 55.052 1.00 81.56 87 ARG A CA 1
ATOM 686 C C . ARG A 1 87 ? -25.303 0.429 53.588 1.00 81.56 87 ARG A C 1
ATOM 688 O O . ARG A 1 87 ? -24.426 0.274 52.732 1.00 81.56 87 ARG A O 1
ATOM 695 N N . VAL A 1 88 ? -26.598 0.497 53.266 1.00 81.25 88 VAL A N 1
ATOM 696 C CA . VAL A 1 88 ? -27.094 0.349 51.883 1.00 81.25 88 VAL A CA 1
ATOM 697 C C . VAL A 1 88 ? -26.608 1.494 50.982 1.00 81.25 88 VAL A C 1
ATOM 699 O O . VAL A 1 88 ? -26.086 1.234 49.892 1.00 81.25 88 VAL A O 1
ATOM 702 N N . ARG A 1 89 ? -26.668 2.756 51.442 1.00 81.44 89 ARG A N 1
ATOM 703 C CA . ARG A 1 89 ? -26.117 3.909 50.693 1.00 81.44 89 ARG A CA 1
ATOM 704 C C . ARG A 1 89 ? -24.611 3.763 50.430 1.00 81.44 89 ARG A C 1
ATOM 706 O O . ARG A 1 89 ? -24.168 4.014 49.305 1.00 81.44 89 ARG A O 1
ATOM 713 N N . ARG A 1 90 ? -23.824 3.298 51.413 1.00 82.25 90 ARG A N 1
ATOM 714 C CA . ARG A 1 90 ? -22.378 3.033 51.239 1.00 82.25 90 ARG A CA 1
ATOM 715 C C . ARG A 1 90 ? -22.110 1.936 50.198 1.00 82.25 90 ARG A C 1
ATOM 717 O O . ARG A 1 90 ? -21.270 2.137 49.318 1.00 82.25 90 ARG A O 1
ATOM 724 N N . ARG A 1 91 ? -22.862 0.825 50.214 1.00 81.75 91 ARG A N 1
ATOM 725 C CA . ARG A 1 91 ? -22.774 -0.225 49.173 1.00 81.75 91 ARG A CA 1
ATOM 726 C C . ARG A 1 91 ? -23.114 0.318 47.779 1.00 81.75 91 ARG A C 1
ATOM 728 O O . ARG A 1 91 ? -22.390 0.030 46.824 1.00 81.75 91 ARG A O 1
ATOM 735 N N . LYS A 1 92 ? -24.153 1.154 47.647 1.00 82.00 92 LYS A N 1
ATOM 736 C CA . LYS A 1 92 ? -24.552 1.755 46.357 1.00 82.00 92 LYS A CA 1
ATOM 737 C C . LYS A 1 92 ? -23.477 2.714 45.815 1.00 82.00 92 LYS A C 1
ATOM 739 O O . LYS A 1 92 ? -23.148 2.643 44.630 1.00 82.00 92 LYS A O 1
ATOM 744 N N . ARG A 1 93 ? -22.847 3.534 46.675 1.00 81.06 93 ARG A N 1
ATOM 745 C CA . ARG A 1 93 ? -21.689 4.378 46.300 1.00 81.06 93 ARG A CA 1
ATOM 746 C C . ARG A 1 93 ? -20.484 3.545 45.839 1.00 81.06 93 ARG A C 1
ATOM 748 O O . ARG A 1 93 ? -19.904 3.866 44.802 1.00 81.06 93 ARG A O 1
ATOM 755 N N . ARG A 1 94 ? -20.144 2.447 46.532 1.00 80.19 94 ARG A N 1
ATOM 756 C CA . ARG A 1 94 ? -19.058 1.535 46.107 1.00 80.19 94 ARG A CA 1
ATOM 757 C C . ARG A 1 94 ? -19.330 0.912 44.728 1.00 80.19 94 ARG A C 1
ATOM 759 O O . ARG A 1 94 ? -18.432 0.889 43.888 1.00 80.19 94 ARG A O 1
ATOM 766 N N . ARG A 1 95 ? -20.572 0.494 44.445 1.00 77.81 95 ARG A N 1
ATOM 767 C CA . ARG A 1 95 ? -20.960 -0.034 43.118 1.00 77.81 95 ARG A CA 1
ATOM 768 C C . ARG A 1 95 ? -20.837 1.015 42.003 1.00 77.81 95 ARG A C 1
ATOM 770 O O . ARG A 1 95 ? -20.339 0.691 40.927 1.00 77.81 95 ARG A O 1
ATOM 777 N N . ARG A 1 96 ? -21.216 2.276 42.257 1.00 76.94 96 ARG A N 1
ATOM 778 C CA . ARG A 1 96 ? -21.046 3.374 41.282 1.00 76.94 96 ARG A CA 1
ATOM 779 C C . ARG A 1 96 ? -19.570 3.651 40.965 1.00 76.94 96 ARG A C 1
ATOM 781 O O . ARG A 1 96 ? -19.237 3.836 39.797 1.00 76.94 96 ARG A O 1
ATOM 788 N N . ARG A 1 97 ? -18.675 3.607 41.964 1.00 77.19 97 ARG A N 1
ATOM 789 C CA . ARG A 1 97 ? -17.223 3.780 41.745 1.00 77.19 97 ARG A CA 1
ATOM 790 C C . ARG A 1 97 ? -16.623 2.673 40.864 1.00 77.19 97 ARG A C 1
ATOM 792 O O . ARG A 1 97 ? -15.871 2.992 39.948 1.00 77.19 97 ARG A O 1
ATOM 799 N N . LYS A 1 98 ? -17.005 1.399 41.058 1.00 76.81 98 LYS A N 1
ATOM 800 C CA . LYS A 1 98 ? -16.530 0.28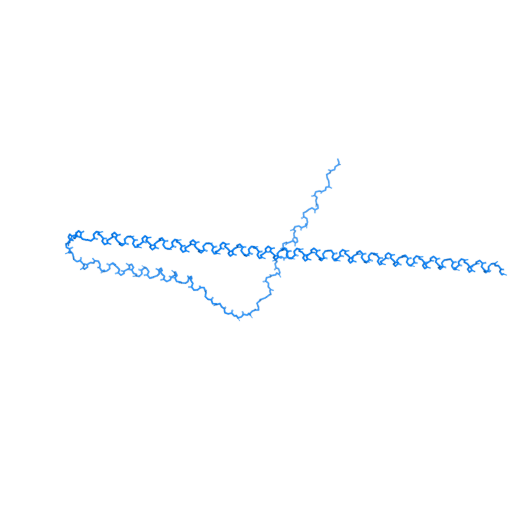8 40.200 1.00 76.81 98 LYS A CA 1
ATOM 801 C C . LYS A 1 98 ? -16.948 0.443 38.729 1.00 76.81 98 LYS A C 1
ATOM 803 O O . LYS A 1 98 ? -16.136 0.183 37.847 1.00 76.81 98 LYS A O 1
ATOM 808 N N . ARG A 1 99 ? -18.171 0.915 38.445 1.00 76.88 99 ARG A N 1
ATOM 809 C CA . ARG A 1 99 ? -18.625 1.143 37.055 1.00 76.88 99 ARG A CA 1
ATOM 810 C C . ARG A 1 99 ? -17.818 2.230 36.336 1.00 76.88 99 ARG A C 1
ATOM 812 O O . ARG A 1 99 ? -17.506 2.058 35.164 1.00 76.88 99 ARG A O 1
ATOM 819 N N . ARG A 1 100 ? -17.437 3.313 37.028 1.00 78.62 100 ARG A N 1
ATOM 820 C CA . ARG A 1 100 ? -16.617 4.386 36.429 1.00 78.62 100 ARG A CA 1
ATOM 821 C C . ARG A 1 100 ? -15.220 3.903 36.028 1.00 78.62 100 ARG A C 1
ATOM 823 O O . ARG A 1 100 ? -14.744 4.290 34.970 1.00 78.62 100 ARG A O 1
ATOM 830 N N . ARG A 1 101 ? -14.592 3.025 36.823 1.00 80.56 101 ARG A N 1
ATOM 831 C CA . ARG A 1 101 ? -13.275 2.454 36.482 1.00 80.56 101 ARG A CA 1
ATOM 832 C C . ARG A 1 101 ? -13.323 1.602 35.213 1.00 80.56 101 ARG A C 1
ATOM 834 O O . ARG A 1 101 ? -12.469 1.766 34.358 1.00 80.56 101 ARG A O 1
ATOM 841 N N . ARG A 1 102 ? -14.360 0.771 35.046 1.00 82.94 102 ARG A N 1
ATOM 842 C CA . ARG A 1 102 ? -14.526 -0.035 33.823 1.00 82.94 102 ARG A CA 1
ATOM 843 C C . ARG A 1 102 ? -14.694 0.825 32.572 1.00 82.94 102 ARG A C 1
ATOM 845 O O . ARG A 1 102 ? -14.107 0.498 31.556 1.00 82.94 102 ARG A O 1
ATOM 852 N N . LYS A 1 103 ? -15.432 1.938 32.660 1.00 84.81 103 LYS A N 1
ATOM 853 C CA . LYS A 1 103 ? -15.561 2.871 31.529 1.00 84.81 103 LYS A CA 1
ATOM 854 C C . LYS A 1 103 ? -14.209 3.443 31.105 1.00 84.81 103 LYS A C 1
ATOM 856 O O . LYS A 1 103 ? -13.935 3.467 29.918 1.00 84.81 103 LYS A O 1
ATOM 861 N N . LYS A 1 104 ? -13.359 3.840 32.061 1.00 87.50 104 LYS A N 1
ATOM 862 C CA . LYS A 1 104 ? -12.006 4.322 31.744 1.00 87.50 104 LYS A CA 1
ATOM 863 C C . LYS A 1 104 ? -11.179 3.256 31.028 1.00 87.50 104 LYS A C 1
ATOM 865 O O . LYS A 1 104 ? -10.578 3.570 30.017 1.00 87.50 104 LYS A O 1
ATOM 870 N N . VAL A 1 105 ? -11.208 2.010 31.506 1.00 91.75 105 VAL A N 1
ATOM 871 C CA . VAL A 1 105 ? -10.488 0.905 30.848 1.00 91.75 105 VAL A CA 1
ATOM 872 C C . VAL A 1 105 ? -10.991 0.694 29.423 1.00 91.75 105 VAL A C 1
ATOM 874 O O . VAL A 1 105 ? -10.178 0.604 28.519 1.00 91.75 105 VAL A O 1
ATOM 877 N N . VAL A 1 106 ? -12.309 0.683 29.200 1.00 93.19 106 VAL A N 1
ATOM 878 C CA . VAL A 1 106 ? -12.868 0.541 27.844 1.00 93.19 106 VAL A CA 1
ATOM 879 C C . VAL A 1 106 ? -12.423 1.690 26.942 1.00 93.19 106 VAL A C 1
ATOM 881 O O . VAL A 1 106 ? -11.998 1.430 25.829 1.00 93.19 106 VAL A O 1
ATOM 884 N N . VAL A 1 107 ? -12.462 2.937 27.421 1.00 95.06 107 VAL A N 1
ATOM 885 C CA . VAL A 1 107 ? -11.994 4.092 26.636 1.00 95.06 107 VAL A CA 1
ATOM 886 C C . VAL A 1 107 ? -10.512 3.953 26.294 1.00 95.06 107 VAL A C 1
ATOM 888 O O . VAL A 1 107 ? -10.155 4.123 25.139 1.00 95.06 107 VAL A O 1
ATOM 891 N N . VAL A 1 108 ? -9.663 3.582 27.256 1.00 95.88 108 VAL A N 1
ATOM 892 C CA . VAL A 1 108 ? -8.228 3.373 27.006 1.00 95.88 108 VAL A CA 1
ATOM 893 C C . VAL A 1 108 ? -8.007 2.257 25.987 1.00 95.88 108 VAL A C 1
ATOM 895 O O . VAL A 1 108 ? -7.254 2.452 25.046 1.00 95.88 108 VAL A O 1
ATOM 898 N N . VAL A 1 109 ? -8.697 1.121 26.119 1.00 96.44 109 VAL A N 1
ATOM 899 C CA . VAL A 1 109 ? -8.595 0.013 25.156 1.00 96.44 109 VAL A CA 1
ATOM 900 C C . VAL A 1 109 ? -9.037 0.458 23.765 1.00 96.44 109 VAL A C 1
ATOM 902 O O . VAL A 1 109 ? -8.341 0.175 22.800 1.00 96.44 109 VAL A O 1
ATOM 905 N N . VAL A 1 110 ? -10.148 1.191 23.649 1.00 97.06 110 VAL A N 1
ATOM 906 C CA . VAL A 1 110 ? -10.616 1.725 22.362 1.00 97.06 110 VAL A CA 1
ATOM 907 C C . VAL A 1 110 ? -9.579 2.671 21.761 1.00 97.06 110 VAL A C 1
ATOM 909 O O . VAL A 1 110 ? -9.251 2.525 20.592 1.00 97.06 110 VAL A O 1
ATOM 912 N N . VAL A 1 111 ? -9.012 3.587 22.551 1.00 97.38 111 VAL A N 1
ATOM 913 C CA . VAL A 1 111 ? -7.956 4.499 22.087 1.00 97.38 111 VAL A CA 1
ATOM 914 C C . VAL A 1 111 ? -6.731 3.718 21.613 1.00 97.38 111 VAL A C 1
ATOM 916 O O . VAL A 1 111 ? -6.240 3.979 20.523 1.00 97.38 111 VAL A O 1
ATOM 919 N N . VAL A 1 112 ? -6.271 2.722 22.374 1.00 97.81 112 VAL A N 1
ATOM 920 C CA . VAL A 1 112 ? -5.137 1.872 21.978 1.00 97.81 112 VAL A CA 1
ATOM 921 C C . VAL A 1 112 ? -5.436 1.130 20.675 1.00 97.81 112 VAL A C 1
ATOM 923 O O . VAL A 1 112 ? -4.596 1.119 19.782 1.00 97.81 112 VAL A O 1
ATOM 926 N N . VAL A 1 113 ? -6.632 0.555 20.524 1.00 97.69 113 VAL A N 1
ATOM 927 C CA . VAL A 1 113 ? -7.037 -0.122 19.282 1.00 97.69 113 VAL A CA 1
ATOM 928 C C . VAL A 1 113 ? -7.042 0.854 18.107 1.00 97.69 113 VAL A C 1
ATOM 930 O O . VAL A 1 113 ? -6.506 0.524 17.054 1.00 97.69 113 VAL A O 1
ATOM 933 N N . VAL A 1 114 ? -7.587 2.060 18.287 1.00 97.88 114 VAL A N 1
ATOM 934 C CA . VAL A 1 114 ? -7.588 3.102 17.249 1.00 97.88 114 VAL A CA 1
ATOM 935 C C . VAL A 1 114 ? -6.159 3.475 16.861 1.00 97.88 114 VAL A C 1
ATOM 937 O O . VAL A 1 114 ? -5.850 3.504 15.676 1.00 97.88 114 VAL A O 1
ATOM 940 N N . VAL A 1 115 ? -5.267 3.685 17.832 1.00 97.88 115 VAL A N 1
ATOM 941 C CA . VAL A 1 115 ? -3.851 3.984 17.570 1.00 97.88 115 VAL A CA 1
ATOM 942 C C . VAL A 1 115 ? -3.181 2.843 16.806 1.00 97.88 115 VAL A C 1
ATOM 944 O O . VAL A 1 115 ? -2.518 3.096 15.807 1.00 97.88 115 VAL A O 1
ATOM 947 N N . VAL A 1 116 ? -3.385 1.587 17.209 1.00 97.75 116 VAL A N 1
ATOM 948 C CA . VAL A 1 116 ? -2.814 0.425 16.505 1.00 97.75 116 VAL A CA 1
ATOM 949 C C . VAL A 1 116 ? -3.325 0.340 15.066 1.00 97.75 116 VAL A C 1
ATOM 951 O O . VAL A 1 116 ? -2.540 0.080 14.155 1.00 97.75 116 VAL A O 1
ATOM 954 N N . VAL A 1 117 ? -4.620 0.573 14.840 1.00 97.81 117 VAL A N 1
ATOM 955 C CA . VAL A 1 117 ? -5.197 0.597 13.489 1.00 97.81 117 VAL A CA 1
ATOM 956 C C . VAL A 1 117 ? -4.591 1.732 12.667 1.00 97.81 117 VAL A C 1
ATOM 958 O O . VAL A 1 117 ? -4.162 1.484 11.545 1.00 97.81 117 VAL A O 1
ATOM 961 N N . LEU A 1 118 ? -4.481 2.941 13.224 1.00 98.06 118 LEU A N 1
ATOM 962 C CA . LEU A 1 118 ? -3.860 4.080 12.543 1.00 98.06 118 LEU A CA 1
ATOM 963 C C . LEU A 1 118 ? -2.404 3.792 12.171 1.00 98.06 118 LEU A C 1
ATOM 965 O O . LEU A 1 118 ? -2.025 4.012 11.027 1.00 98.06 118 LEU A O 1
ATOM 969 N N . VAL A 1 119 ? -1.608 3.236 13.087 1.00 98.06 119 VAL A N 1
ATOM 970 C CA . VAL A 1 119 ? -0.215 2.854 12.807 1.00 98.06 119 VAL A CA 1
ATOM 971 C C . VAL A 1 119 ? -0.152 1.835 11.671 1.00 98.06 119 VAL A C 1
ATOM 973 O O . VAL A 1 119 ? 0.636 2.006 10.747 1.00 98.06 119 VAL A O 1
ATOM 976 N N . ARG A 1 120 ? -1.008 0.805 11.683 1.00 97.81 120 ARG A N 1
ATOM 977 C CA . ARG A 1 120 ? -1.068 -0.173 10.585 1.00 97.81 120 ARG A CA 1
ATOM 978 C C . ARG A 1 120 ? -1.418 0.482 9.252 1.00 97.81 120 ARG A C 1
ATOM 980 O O . ARG A 1 120 ? -0.778 0.174 8.254 1.00 97.81 120 ARG A O 1
ATOM 987 N N . VAL A 1 121 ? -2.397 1.386 9.233 1.00 97.62 121 VAL A N 1
ATOM 988 C CA . VAL A 1 121 ? -2.777 2.128 8.022 1.00 97.62 121 VAL A CA 1
ATOM 989 C C . VAL A 1 121 ? -1.604 2.968 7.517 1.00 97.62 121 VAL A C 1
ATOM 991 O O . VAL A 1 121 ? -1.288 2.901 6.335 1.00 97.62 121 VAL A O 1
ATOM 994 N N . VAL A 1 122 ? -0.912 3.693 8.400 1.00 98.00 122 VAL A N 1
ATOM 995 C CA . VAL A 1 122 ? 0.271 4.491 8.038 1.00 98.00 122 VAL A CA 1
ATOM 996 C C . VAL A 1 122 ? 1.367 3.611 7.438 1.00 98.00 122 VAL A C 1
ATOM 998 O O . VAL A 1 122 ? 1.900 3.950 6.388 1.00 98.00 122 VAL A O 1
ATOM 1001 N N . VAL A 1 123 ? 1.665 2.458 8.045 1.00 97.94 123 VAL A N 1
ATOM 1002 C CA . VAL A 1 123 ? 2.656 1.510 7.510 1.00 97.94 123 VAL A CA 1
ATOM 1003 C C . VAL A 1 123 ? 2.266 1.039 6.109 1.00 97.94 123 VAL A C 1
ATOM 1005 O O . VAL A 1 123 ? 3.102 1.058 5.211 1.00 97.94 123 VAL A O 1
ATOM 1008 N N . VAL A 1 124 ? 1.000 0.669 5.892 1.00 97.50 124 VAL A N 1
ATOM 1009 C CA . VAL A 1 124 ? 0.513 0.260 4.565 1.00 97.50 124 VAL A CA 1
ATOM 1010 C C . VAL A 1 124 ? 0.677 1.389 3.548 1.00 97.50 124 VAL A C 1
ATOM 1012 O O . VAL A 1 124 ? 1.180 1.146 2.455 1.00 97.50 124 VAL A O 1
ATOM 1015 N N . VAL A 1 125 ? 0.315 2.624 3.905 1.00 98.06 125 VAL A N 1
ATOM 1016 C CA . VAL A 1 125 ? 0.480 3.791 3.024 1.00 98.06 125 VAL A CA 1
ATOM 1017 C C . VAL A 1 125 ? 1.950 4.004 2.663 1.00 98.06 125 VAL A C 1
ATOM 1019 O O . VAL A 1 125 ? 2.261 4.182 1.489 1.00 98.06 125 VAL A O 1
ATOM 1022 N N . VAL A 1 126 ? 2.861 3.929 3.635 1.00 98.12 126 VAL A N 1
ATOM 1023 C CA . VAL A 1 126 ? 4.307 4.060 3.391 1.00 98.12 126 VAL A CA 1
ATOM 1024 C C . VAL A 1 126 ? 4.803 2.977 2.432 1.00 98.12 126 VAL A C 1
ATOM 1026 O O . VAL A 1 126 ? 5.504 3.292 1.474 1.00 98.12 126 VAL A O 1
ATOM 1029 N N . VAL A 1 127 ? 4.400 1.719 2.632 1.00 97.88 127 VAL A N 1
ATOM 1030 C CA . VAL A 1 127 ? 4.765 0.615 1.729 1.00 97.88 127 VAL A CA 1
ATOM 1031 C C . VAL A 1 127 ? 4.255 0.873 0.311 1.00 97.88 127 VAL A C 1
ATOM 1033 O O . VAL A 1 127 ? 5.015 0.728 -0.642 1.00 97.88 127 VAL A O 1
ATOM 1036 N N . VAL A 1 128 ? 3.002 1.313 0.157 1.00 97.81 128 VAL A N 1
ATOM 1037 C CA . VAL A 1 128 ? 2.431 1.650 -1.158 1.00 97.81 128 VAL A CA 1
ATOM 1038 C C . VAL A 1 128 ? 3.230 2.764 -1.834 1.00 97.81 128 VAL A C 1
ATOM 1040 O O . VAL A 1 128 ? 3.559 2.643 -3.012 1.00 97.81 128 VAL A O 1
ATOM 1043 N N . VAL A 1 129 ? 3.595 3.821 -1.103 1.00 97.88 129 VAL A N 1
ATOM 1044 C CA . VAL A 1 129 ? 4.417 4.917 -1.639 1.00 97.88 129 VAL A CA 1
ATOM 1045 C C . VAL A 1 129 ? 5.776 4.403 -2.115 1.00 97.88 129 VAL A C 1
ATOM 1047 O O . VAL A 1 129 ? 6.182 4.724 -3.230 1.00 97.88 129 VAL A O 1
ATOM 1050 N N . ILE A 1 130 ? 6.453 3.566 -1.322 1.00 98.06 130 ILE A N 1
ATOM 1051 C CA . ILE A 1 130 ? 7.745 2.969 -1.698 1.00 98.06 130 ILE A CA 1
ATOM 1052 C C . ILE A 1 130 ? 7.608 2.146 -2.984 1.00 98.06 130 ILE A C 1
ATOM 1054 O O . ILE A 1 130 ? 8.418 2.303 -3.895 1.00 98.06 130 ILE A O 1
ATOM 1058 N N . VAL A 1 131 ? 6.568 1.314 -3.092 1.00 98.00 131 VAL A N 1
ATOM 1059 C CA . VAL A 1 131 ? 6.313 0.501 -4.292 1.00 98.00 131 VAL A CA 1
ATOM 1060 C C . VAL A 1 131 ? 6.081 1.387 -5.516 1.00 98.00 131 VAL A C 1
ATOM 1062 O O . VAL A 1 131 ? 6.674 1.144 -6.563 1.00 98.00 131 VAL A O 1
ATOM 1065 N N . VAL A 1 132 ? 5.274 2.445 -5.397 1.00 97.62 132 VAL A N 1
ATOM 1066 C CA . VAL A 1 132 ? 5.020 3.382 -6.505 1.00 97.62 132 VAL A CA 1
ATOM 1067 C C . VAL A 1 132 ? 6.309 4.068 -6.958 1.00 97.62 132 VAL A C 1
ATOM 1069 O O . VAL A 1 132 ? 6.555 4.178 -8.160 1.00 97.62 132 VAL A O 1
ATOM 1072 N N . VAL A 1 133 ? 7.147 4.512 -6.018 1.00 97.88 133 VAL A N 1
ATOM 1073 C CA . VAL A 1 133 ? 8.447 5.119 -6.334 1.00 97.88 133 VAL A CA 1
ATOM 1074 C C . VAL A 1 133 ? 9.358 4.109 -7.030 1.00 97.88 133 VAL A C 1
ATOM 1076 O O . VAL A 1 133 ? 9.920 4.433 -8.074 1.00 97.88 133 VAL A O 1
ATOM 1079 N N . ALA A 1 134 ? 9.452 2.879 -6.522 1.00 97.94 134 ALA A N 1
ATOM 1080 C CA . ALA A 1 134 ? 10.259 1.824 -7.130 1.00 97.94 134 ALA A CA 1
ATOM 1081 C C . ALA A 1 134 ? 9.815 1.521 -8.570 1.00 97.94 134 ALA A C 1
ATOM 1083 O O . ALA A 1 134 ? 10.648 1.483 -9.471 1.00 97.94 134 ALA A O 1
ATOM 1084 N N . VAL A 1 135 ? 8.506 1.391 -8.815 1.00 97.50 135 VAL A N 1
ATOM 1085 C CA . VAL A 1 135 ? 7.960 1.183 -10.167 1.00 97.50 135 VAL A CA 1
ATOM 1086 C C . VAL A 1 135 ? 8.327 2.342 -11.093 1.00 97.50 135 VAL A C 1
ATOM 1088 O O . VAL A 1 135 ? 8.780 2.106 -12.210 1.00 97.50 135 VAL A O 1
ATOM 1091 N N . ARG A 1 136 ? 8.193 3.596 -10.637 1.00 98.31 136 ARG A N 1
ATOM 1092 C CA . ARG A 1 136 ? 8.591 4.768 -11.435 1.00 98.31 136 ARG A CA 1
ATOM 1093 C C . ARG A 1 136 ? 10.075 4.737 -11.795 1.00 98.31 136 ARG A C 1
ATOM 1095 O O . ARG A 1 136 ? 10.411 4.985 -12.948 1.00 98.31 136 ARG A O 1
ATOM 1102 N N . VAL A 1 137 ? 10.945 4.406 -10.842 1.00 98.00 137 VAL A N 1
ATOM 1103 C CA . VAL A 1 137 ? 12.391 4.279 -11.086 1.00 98.00 137 VAL A CA 1
ATOM 1104 C C . VAL A 1 137 ? 12.673 3.192 -12.122 1.00 98.00 137 VAL A C 1
ATOM 1106 O O . VAL A 1 137 ? 13.406 3.444 -13.072 1.00 98.00 137 VAL A O 1
ATOM 1109 N N . VAL A 1 138 ? 12.049 2.017 -11.996 1.00 97.94 138 VAL A N 1
ATOM 1110 C CA . VAL A 1 138 ? 12.207 0.917 -12.962 1.00 97.94 138 VAL A CA 1
ATOM 1111 C C . VAL A 1 138 ? 11.788 1.348 -14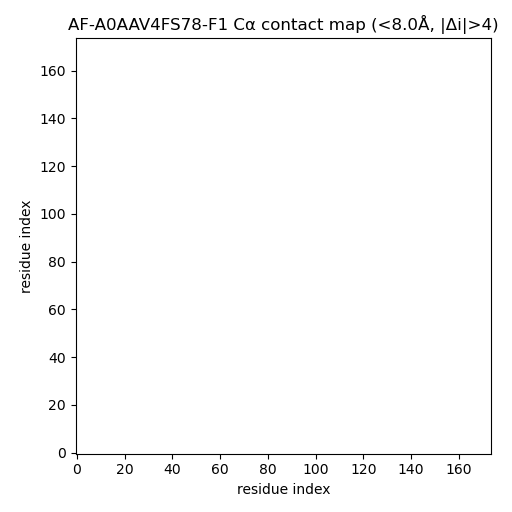.369 1.00 97.94 138 VAL A C 1
ATOM 1113 O O . VAL A 1 138 ? 12.521 1.100 -15.322 1.00 97.94 138 VAL A O 1
ATOM 1116 N N . VAL A 1 139 ? 10.655 2.042 -14.511 1.00 97.81 139 VAL A N 1
ATOM 1117 C CA . VAL A 1 139 ? 10.198 2.562 -15.811 1.00 97.81 139 VAL A CA 1
ATOM 1118 C C . VAL A 1 139 ? 11.218 3.532 -16.408 1.00 97.81 139 VAL A C 1
ATOM 1120 O O . VAL A 1 139 ? 11.557 3.402 -17.582 1.00 97.81 139 VAL A O 1
ATOM 1123 N N . VAL A 1 140 ? 11.749 4.467 -15.614 1.00 98.06 140 VAL A N 1
ATOM 1124 C CA . VAL A 1 140 ? 12.781 5.411 -16.078 1.00 98.06 140 VAL A CA 1
ATOM 1125 C C . VAL A 1 140 ? 14.031 4.669 -16.550 1.00 98.06 140 VAL A C 1
ATOM 1127 O O . VAL A 1 140 ? 14.539 4.968 -17.626 1.00 98.06 140 VAL A O 1
ATOM 1130 N N . VAL A 1 141 ? 14.497 3.670 -15.796 1.00 98.12 141 VAL A N 1
ATOM 1131 C CA . VAL A 1 141 ? 15.657 2.851 -16.183 1.00 98.12 141 VAL A CA 1
ATOM 1132 C C . VAL A 1 141 ? 15.409 2.138 -17.513 1.00 98.12 141 VAL A C 1
ATOM 1134 O O . VAL A 1 141 ? 16.264 2.195 -18.392 1.00 98.12 141 VAL A O 1
ATOM 1137 N N . ILE A 1 142 ? 14.237 1.523 -17.699 1.00 98.25 142 ILE A N 1
ATOM 1138 C CA . ILE A 1 142 ? 13.880 0.858 -18.962 1.00 98.25 142 ILE A CA 1
ATOM 1139 C C . ILE A 1 142 ? 13.908 1.856 -20.124 1.00 98.25 142 ILE A C 1
ATOM 1141 O O . ILE A 1 142 ? 14.500 1.563 -21.160 1.00 98.25 142 ILE A O 1
ATOM 1145 N N . VAL A 1 143 ? 13.318 3.043 -19.955 1.00 98.06 143 VAL A N 1
ATOM 1146 C CA . VAL A 1 143 ? 13.322 4.089 -20.990 1.00 98.06 143 VAL A CA 1
ATOM 1147 C C . VAL A 1 143 ? 14.749 4.504 -21.344 1.00 98.06 143 VAL A C 1
ATOM 1149 O O . VAL A 1 143 ? 15.081 4.576 -22.524 1.00 98.06 143 VAL A O 1
ATOM 1152 N N . VAL A 1 144 ? 15.612 4.722 -20.348 1.00 98.12 144 VAL A N 1
ATOM 1153 C CA . VAL A 1 144 ? 17.024 5.068 -20.576 1.00 98.12 144 VAL A CA 1
ATOM 1154 C C . VAL A 1 144 ? 17.739 3.966 -21.355 1.00 98.12 144 VAL A C 1
ATOM 1156 O O . VAL A 1 144 ? 18.418 4.265 -22.334 1.00 98.12 144 VAL A O 1
ATOM 1159 N N . VAL A 1 145 ? 17.554 2.698 -20.979 1.00 98.06 145 VAL A N 1
ATOM 1160 C CA . VAL A 1 145 ? 18.145 1.559 -21.699 1.00 98.06 145 VAL A CA 1
ATOM 1161 C C . VAL A 1 145 ? 17.678 1.531 -23.153 1.00 98.06 145 VAL A C 1
ATOM 1163 O O . VAL A 1 145 ? 18.506 1.400 -24.050 1.00 98.06 145 VAL A O 1
ATOM 1166 N N . VAL A 1 146 ? 16.379 1.707 -23.407 1.00 98.31 146 VAL A N 1
ATOM 1167 C CA . VAL A 1 146 ? 15.833 1.754 -24.773 1.00 98.31 146 VAL A CA 1
ATOM 1168 C C . VAL A 1 146 ? 16.460 2.893 -25.576 1.00 98.31 146 VAL A C 1
ATOM 1170 O O . VAL A 1 146 ? 16.885 2.669 -26.706 1.00 98.31 146 VAL A O 1
ATOM 1173 N N . VAL A 1 147 ? 16.578 4.091 -24.998 1.00 98.06 147 VAL A N 1
ATOM 1174 C CA . VAL A 1 147 ? 17.222 5.236 -25.661 1.00 98.06 147 VAL A CA 1
ATOM 1175 C C . VAL A 1 147 ? 18.678 4.923 -26.004 1.00 98.06 147 VAL A C 1
ATOM 1177 O O . VAL A 1 147 ? 19.094 5.157 -27.135 1.00 98.06 147 VAL A O 1
ATOM 1180 N N . VAL A 1 148 ? 19.440 4.345 -25.071 1.00 98.31 148 VAL A N 1
ATOM 1181 C CA . VAL A 1 148 ? 20.836 3.947 -25.314 1.00 98.31 148 VAL A CA 1
ATOM 1182 C C . VAL A 1 148 ? 20.926 2.930 -26.451 1.00 98.31 148 VAL A C 1
ATOM 1184 O O . VAL A 1 148 ? 21.742 3.104 -27.353 1.00 98.31 148 VAL A O 1
ATOM 1187 N N . VAL A 1 149 ? 20.067 1.907 -26.460 1.00 98.31 149 VAL A N 1
ATOM 1188 C CA . VAL A 1 149 ? 20.027 0.909 -27.540 1.00 98.31 149 VAL A CA 1
ATOM 1189 C C . VAL A 1 149 ? 19.732 1.570 -28.886 1.00 98.31 149 VAL A C 1
ATOM 1191 O O . VAL A 1 149 ? 20.431 1.299 -29.859 1.00 98.31 149 VAL A O 1
ATOM 1194 N N . VAL A 1 150 ? 18.747 2.470 -28.949 1.00 98.25 150 VAL A N 1
ATOM 1195 C CA . VAL A 1 150 ? 18.416 3.205 -30.180 1.00 98.25 150 VAL A CA 1
ATOM 1196 C C . VAL A 1 150 ? 19.611 4.025 -30.665 1.00 98.25 150 VAL A C 1
ATOM 1198 O O . VAL A 1 150 ? 19.937 3.973 -31.848 1.00 98.25 150 VAL A O 1
ATOM 1201 N N . VAL A 1 151 ? 20.302 4.734 -29.769 1.00 98.25 151 VAL A N 1
ATOM 1202 C CA . VAL A 1 151 ? 21.502 5.512 -30.119 1.00 98.25 151 VAL A CA 1
ATOM 1203 C C . VAL A 1 151 ? 22.596 4.607 -30.683 1.00 98.25 151 VAL A C 1
ATOM 1205 O O . VAL A 1 151 ? 23.144 4.915 -31.737 1.00 98.25 151 VAL A O 1
ATOM 1208 N N . VAL A 1 152 ? 22.879 3.472 -30.038 1.00 98.38 152 VAL A N 1
ATOM 1209 C CA . VAL A 1 152 ? 23.877 2.504 -30.521 1.00 98.38 152 VAL A CA 1
ATOM 1210 C C . VAL A 1 152 ? 23.513 1.989 -31.914 1.00 98.38 152 VAL A C 1
ATOM 1212 O O . VAL A 1 152 ? 24.363 1.971 -32.799 1.00 98.38 152 VAL A O 1
ATOM 1215 N N . VAL A 1 153 ? 22.247 1.627 -32.141 1.00 98.38 153 VAL A N 1
ATOM 1216 C CA . VAL A 1 153 ? 21.773 1.174 -33.457 1.00 98.38 153 VAL A CA 1
ATOM 1217 C C . VAL A 1 153 ? 21.972 2.259 -34.516 1.00 98.38 153 VAL A C 1
ATOM 1219 O O . VAL 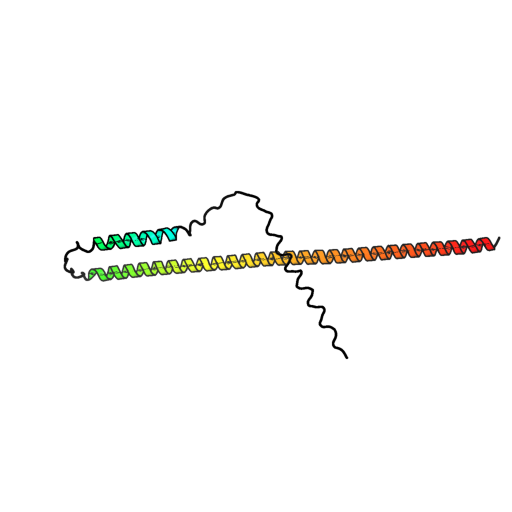A 1 153 ? 22.472 1.964 -35.599 1.00 98.38 153 VAL A O 1
ATOM 1222 N N . VAL A 1 154 ? 21.630 3.514 -34.212 1.00 98.38 154 VAL A N 1
ATOM 1223 C CA . VAL A 1 154 ? 21.824 4.640 -35.139 1.00 98.38 154 VAL A CA 1
ATOM 1224 C C . VAL A 1 154 ? 23.302 4.824 -35.479 1.00 98.38 154 VAL A C 1
ATOM 1226 O O . VAL A 1 154 ? 23.629 4.966 -36.655 1.00 98.38 154 VAL A O 1
ATOM 1229 N N . VAL A 1 155 ? 24.195 4.775 -34.487 1.00 98.31 155 VAL A N 1
ATOM 1230 C CA . VAL A 1 155 ? 25.647 4.891 -34.705 1.00 98.31 155 VAL A CA 1
ATOM 1231 C C . VAL A 1 155 ? 26.145 3.791 -35.643 1.00 98.31 155 VAL A C 1
ATOM 1233 O O . VAL A 1 155 ? 26.781 4.099 -36.649 1.00 98.31 155 VAL A O 1
ATOM 1236 N N . VAL A 1 156 ? 25.776 2.532 -35.388 1.00 98.31 156 VAL A N 1
ATOM 1237 C CA . VAL A 1 156 ? 26.163 1.395 -36.240 1.00 98.31 156 VAL A CA 1
ATOM 1238 C C . VAL A 1 156 ? 25.646 1.569 -37.671 1.00 98.31 156 VAL A C 1
ATOM 1240 O O . VAL A 1 156 ? 26.382 1.347 -38.630 1.00 98.31 156 VAL A O 1
ATOM 1243 N N . VAL A 1 157 ? 24.392 1.996 -37.845 1.00 98.38 157 VAL A N 1
ATOM 1244 C CA . VAL A 1 157 ? 23.817 2.239 -39.179 1.00 98.38 157 VAL A CA 1
ATOM 1245 C C . VAL A 1 157 ? 24.589 3.332 -39.921 1.00 98.38 157 VAL A C 1
ATOM 1247 O O . VAL A 1 157 ? 24.896 3.167 -41.102 1.00 98.38 157 VAL A O 1
ATOM 1250 N N . VAL A 1 158 ? 24.933 4.428 -39.241 1.00 98.25 158 VAL A N 1
ATOM 1251 C CA . VAL A 1 158 ? 25.723 5.520 -39.826 1.00 98.25 158 VAL A CA 1
ATOM 1252 C C . VAL A 1 158 ? 27.103 5.022 -40.254 1.00 98.25 158 VAL A C 1
ATOM 1254 O O . VAL A 1 158 ? 27.501 5.271 -41.393 1.00 98.25 158 VAL A O 1
ATOM 1257 N N . GLU A 1 159 ? 27.806 4.275 -39.401 1.00 98.25 159 GLU A N 1
ATOM 1258 C CA . GLU A 1 159 ? 29.110 3.688 -39.733 1.00 98.25 159 GLU A CA 1
ATOM 1259 C C . GLU A 1 159 ? 29.029 2.786 -40.971 1.00 98.25 159 GLU A C 1
ATOM 1261 O O . GLU A 1 159 ? 29.808 2.956 -41.909 1.00 98.25 159 GLU A O 1
ATOM 1266 N N . VAL A 1 160 ? 28.030 1.899 -41.038 1.00 98.12 160 VAL A N 1
ATOM 1267 C CA . VAL A 1 160 ? 27.811 1.008 -42.190 1.00 98.12 160 VAL A CA 1
ATOM 1268 C C . VAL A 1 160 ? 27.574 1.801 -43.480 1.00 98.12 160 VAL A C 1
ATOM 1270 O O . VAL A 1 160 ? 28.140 1.470 -44.527 1.00 98.12 160 VAL A O 1
ATOM 1273 N N . ILE A 1 161 ? 26.766 2.865 -43.433 1.00 97.75 161 ILE A N 1
ATOM 1274 C CA . ILE A 1 161 ? 26.511 3.730 -44.596 1.00 97.75 161 ILE A CA 1
ATOM 1275 C C . ILE A 1 161 ? 27.806 4.416 -45.054 1.00 97.75 161 ILE A C 1
ATOM 1277 O O . ILE A 1 161 ? 28.095 4.447 -46.255 1.00 97.75 161 ILE A O 1
ATOM 1281 N N . VAL A 1 162 ? 28.607 4.930 -44.117 1.00 97.44 162 VAL A N 1
ATOM 1282 C CA . VAL A 1 162 ? 29.884 5.597 -44.413 1.00 97.44 162 VAL A CA 1
ATOM 1283 C C . VAL A 1 162 ? 30.881 4.616 -45.032 1.00 97.44 162 VAL A C 1
ATOM 1285 O O . VAL A 1 162 ? 31.437 4.910 -46.094 1.00 97.44 162 VAL A O 1
ATOM 1288 N N . SER A 1 163 ? 31.059 3.428 -44.448 1.00 97.06 163 SER A N 1
ATOM 1289 C CA . SER A 1 163 ? 31.942 2.387 -44.990 1.00 97.06 163 SER A CA 1
ATOM 1290 C C . SER A 1 163 ? 31.530 1.959 -46.402 1.00 97.06 163 SER A C 1
ATOM 1292 O O . SER A 1 163 ? 32.381 1.816 -47.284 1.00 97.06 163 SER A O 1
ATOM 1294 N N . ASN A 1 164 ? 30.225 1.825 -46.659 1.00 97.38 164 ASN A N 1
ATOM 1295 C CA . ASN A 1 164 ? 29.705 1.492 -47.986 1.00 97.38 164 ASN A CA 1
ATOM 1296 C C . ASN A 1 164 ? 29.948 2.610 -49.014 1.00 97.38 164 ASN A C 1
ATOM 1298 O O . ASN A 1 164 ? 30.282 2.325 -50.167 1.00 97.38 164 ASN A O 1
ATOM 1302 N N . SER A 1 165 ? 29.815 3.876 -48.609 1.00 96.75 165 SER A N 1
ATOM 1303 C CA . SER A 1 165 ? 30.093 5.038 -49.464 1.00 96.75 165 SER A CA 1
ATOM 1304 C C . SER A 1 165 ? 31.575 5.126 -49.848 1.00 96.75 165 SER A C 1
ATOM 1306 O O . SER A 1 165 ? 31.905 5.351 -51.014 1.00 96.75 165 SER A O 1
ATOM 1308 N N . LEU A 1 166 ? 32.478 4.867 -48.895 1.00 95.31 166 LEU A N 1
ATOM 1309 C CA . LEU A 1 166 ? 33.924 4.850 -49.136 1.00 95.31 166 LEU A CA 1
ATOM 1310 C C . LEU A 1 166 ? 34.336 3.723 -50.091 1.00 95.31 166 LEU A C 1
ATOM 1312 O O . LEU A 1 166 ? 35.088 3.965 -51.036 1.00 95.31 166 LEU A O 1
ATOM 1316 N N . LYS A 1 167 ? 33.785 2.515 -49.911 1.00 97.12 167 LYS A N 1
ATOM 1317 C CA . LYS A 1 167 ? 34.061 1.374 -50.797 1.00 97.12 167 LYS A CA 1
ATOM 1318 C C . LYS A 1 167 ? 33.643 1.650 -52.246 1.00 97.12 167 LYS A C 1
ATOM 1320 O O . LYS A 1 167 ? 34.378 1.308 -53.166 1.00 97.12 167 LYS A O 1
ATOM 1325 N N . ARG A 1 168 ? 32.499 2.315 -52.461 1.00 95.81 168 ARG A N 1
ATOM 1326 C CA . ARG A 1 168 ? 32.044 2.695 -53.812 1.00 95.81 168 ARG A CA 1
ATOM 1327 C C . ARG A 1 168 ? 32.987 3.682 -54.504 1.00 95.81 168 ARG A C 1
ATOM 1329 O O . ARG A 1 168 ? 33.216 3.538 -55.697 1.00 95.81 168 ARG A O 1
ATOM 1336 N N . LYS A 1 169 ? 33.549 4.656 -53.778 1.00 96.12 169 LYS A N 1
ATOM 1337 C CA . LYS A 1 169 ? 34.491 5.632 -54.359 1.00 96.12 169 LYS A CA 1
ATOM 1338 C C . LYS A 1 169 ? 35.802 4.982 -54.807 1.00 96.12 169 LYS A C 1
ATOM 1340 O O . LYS A 1 169 ? 36.315 5.355 -55.853 1.00 96.12 169 LYS A O 1
ATOM 1345 N N . ASN A 1 170 ? 36.305 3.999 -54.057 1.00 96.00 170 ASN A N 1
ATOM 1346 C CA . ASN A 1 170 ? 37.542 3.296 -54.411 1.00 96.00 170 ASN A CA 1
ATOM 1347 C C . ASN A 1 170 ? 37.396 2.452 -55.691 1.00 96.00 170 ASN A C 1
ATOM 1349 O O . ASN A 1 170 ? 38.315 2.397 -56.496 1.00 96.00 170 ASN A O 1
ATOM 1353 N N . ASN A 1 171 ? 36.224 1.847 -55.911 1.00 95.31 171 ASN A N 1
ATOM 1354 C CA . ASN A 1 171 ? 35.969 1.019 -57.094 1.00 95.31 171 ASN A CA 1
ATOM 1355 C C . ASN A 1 171 ? 35.822 1.817 -58.403 1.00 95.31 171 ASN A C 1
ATOM 1357 O O . ASN A 1 171 ? 35.917 1.221 -59.464 1.00 95.31 171 ASN A O 1
ATOM 1361 N N . ASN A 1 172 ? 35.573 3.129 -58.344 1.00 91.81 172 ASN A N 1
ATOM 1362 C CA . ASN A 1 172 ? 35.470 3.985 -59.536 1.00 91.81 172 ASN A CA 1
ATOM 1363 C C . ASN A 1 172 ? 36.819 4.594 -59.962 1.00 91.81 172 ASN A C 1
ATOM 1365 O O . ASN A 1 172 ? 36.872 5.316 -60.953 1.00 91.81 172 ASN A O 1
ATOM 1369 N N . LEU A 1 173 ? 37.879 4.382 -59.176 1.00 91.06 173 LEU A N 1
ATOM 1370 C CA . LEU A 1 173 ? 39.231 4.873 -59.462 1.00 91.06 173 LEU A CA 1
ATOM 1371 C C . LEU A 1 173 ? 40.126 3.807 -60.121 1.00 91.06 173 LEU A C 1
ATOM 1373 O O . LEU A 1 173 ? 41.277 4.109 -60.430 1.00 91.06 173 LEU A O 1
ATOM 1377 N N . GLN A 1 174 ? 39.616 2.587 -60.312 1.00 78.12 174 GLN A N 1
ATOM 1378 C CA . GLN A 1 174 ? 40.255 1.502 -61.065 1.00 78.12 174 GLN A CA 1
ATOM 1379 C C . GLN A 1 174 ? 39.541 1.304 -62.397 1.00 78.12 174 GLN A C 1
ATOM 1381 O O . GLN A 1 174 ? 40.250 1.005 -63.380 1.00 78.12 174 GLN A O 1
#

Foldseek 3Di:
DDDPDDPPPPPPPPVVVVVPPPPPPDDPDDDDDDDDDPPPPPVVVVVVVVVVVVVVVVVVPPPPDDDDDPDPPDPVCPVVVVVVVVVVVVVVVVVVVVVVVVVVVVVVVVVVVVVVVVVVVVVVVVVVVVVVVVVVVVVVVVVVVVVVVVVVVVVVVVVVVVVVVVVVVVVVVD